Protein AF-A0A1G9HLB0-F1 (afdb_monomer)

Radius of gyration: 14.45 Å; Cα contacts (8 Å, |Δi|>4): 174; chains: 1; bounding box: 46×25×37 Å

Solvent-accessible surface area (backbone atoms only — not comparable to full-atom values): 6562 Å² total; per-residue (Å²): 120,46,38,25,37,38,75,48,69,60,96,87,53,59,66,71,44,47,54,47,52,57,70,51,40,66,36,37,47,68,62,62,78,94,69,63,80,50,68,75,37,68,44,50,57,75,82,46,55,52,57,83,65,76,84,48,81,44,87,83,52,57,78,70,44,40,53,48,20,52,45,38,35,61,66,37,49,76,36,70,37,36,26,71,41,73,46,82,53,99,61,34,37,39,39,30,29,58,52,73,80,76,81,68,68,93,71,83,85,132

Secondary structure (DSSP, 8-state):
-EEEEEEE--TT--HHHHHHHHHHTTPEE---GGGPPPTT-EEEGGGS-EES--STT-TTS-HHHHHHHHHHIIIIIT-EEEEEEEEEETTEEEEEEE--GGG-------

Structure (mmCIF, N/CA/C/O backbone):
data_AF-A0A1G9HLB0-F1
#
_entry.id   AF-A0A1G9HLB0-F1
#
loop_
_atom_site.group_PDB
_atom_site.id
_atom_site.type_symbol
_atom_site.label_atom_id
_atom_site.label_alt_id
_atom_site.label_comp_id
_atom_site.label_asym_id
_atom_site.label_entity_id
_atom_site.label_seq_id
_atom_site.pdbx_PDB_ins_code
_atom_site.Cartn_x
_atom_site.Cartn_y
_atom_site.Cartn_z
_atom_site.occupancy
_atom_site.B_iso_or_equiv
_atom_site.auth_seq_id
_atom_site.auth_comp_id
_atom_site.auth_asym_id
_atom_site.auth_atom_id
_atom_site.pdbx_PDB_model_num
ATOM 1 N N . MET A 1 1 ? -17.963 -1.817 4.826 1.00 84.56 1 MET A N 1
ATOM 2 C CA . MET A 1 1 ? -16.845 -1.087 5.453 1.00 84.56 1 MET A CA 1
ATOM 3 C C . MET A 1 1 ? -15.723 -1.120 4.440 1.00 84.56 1 MET A C 1
ATOM 5 O O . MET A 1 1 ? -15.384 -2.219 4.031 1.00 84.56 1 MET A O 1
ATOM 9 N N . LYS A 1 2 ? -15.232 0.031 3.988 1.00 91.81 2 LYS A N 1
ATOM 10 C CA . LYS A 1 2 ? -14.147 0.125 3.003 1.00 91.81 2 LYS A CA 1
ATOM 11 C C . LYS A 1 2 ? -12.805 0.077 3.720 1.00 91.81 2 LYS A C 1
ATOM 13 O O . LYS A 1 2 ? -12.672 0.713 4.767 1.00 91.81 2 LYS A O 1
ATOM 18 N N . ILE A 1 3 ? -11.827 -0.636 3.183 1.00 94.31 3 ILE A N 1
ATOM 19 C CA . ILE A 1 3 ? -10.476 -0.702 3.750 1.00 94.31 3 ILE A CA 1
ATOM 20 C C . ILE A 1 3 ? -9.562 0.007 2.768 1.00 94.31 3 ILE A C 1
ATOM 22 O O . ILE A 1 3 ? -9.442 -0.463 1.650 1.00 94.31 3 ILE A O 1
ATOM 26 N N . THR A 1 4 ? -8.963 1.133 3.143 1.00 95.31 4 THR A N 1
ATOM 27 C CA . THR A 1 4 ? -8.077 1.891 2.251 1.00 95.31 4 THR A CA 1
ATOM 28 C C . THR A 1 4 ? -6.649 1.927 2.757 1.00 95.31 4 THR A C 1
ATOM 30 O O . THR A 1 4 ? -6.415 1.759 3.956 1.00 95.31 4 THR A O 1
ATOM 33 N N . VAL A 1 5 ? -5.705 2.185 1.859 1.00 94.50 5 VAL A N 1
ATOM 34 C CA . VAL A 1 5 ? -4.274 2.271 2.180 1.00 94.50 5 VAL A CA 1
ATOM 35 C C . VAL A 1 5 ? -3.769 3.708 2.124 1.00 94.50 5 VAL A C 1
ATOM 37 O O . VAL A 1 5 ? -4.272 4.512 1.352 1.00 94.50 5 VAL A O 1
ATOM 40 N N . GLU A 1 6 ? -2.796 4.038 2.962 1.00 96.06 6 GLU A N 1
ATOM 41 C CA . GLU A 1 6 ? -2.068 5.310 2.968 1.00 96.06 6 GLU A CA 1
ATOM 42 C C . GLU A 1 6 ? -0.609 5.045 3.344 1.00 96.06 6 GLU A C 1
ATOM 44 O O . GLU A 1 6 ? -0.318 4.131 4.124 1.00 96.06 6 GLU A O 1
ATOM 49 N N . PHE A 1 7 ? 0.304 5.877 2.854 1.00 93.25 7 PHE A N 1
ATOM 50 C CA . PHE A 1 7 ? 1.740 5.703 3.065 1.00 93.25 7 PHE A CA 1
ATOM 51 C C . PHE A 1 7 ? 2.321 6.862 3.874 1.00 93.25 7 PHE A C 1
ATOM 53 O O . PHE A 1 7 ? 1.986 8.027 3.663 1.00 93.25 7 PHE A O 1
ATOM 60 N N . LEU A 1 8 ? 3.186 6.533 4.829 1.00 91.19 8 LEU A N 1
ATOM 61 C CA . LEU A 1 8 ? 4.025 7.483 5.545 1.00 91.19 8 LEU A CA 1
ATOM 62 C C . LEU A 1 8 ? 5.413 7.425 4.914 1.00 91.19 8 LEU A C 1
ATOM 64 O O . LEU A 1 8 ? 6.118 6.426 5.060 1.00 91.19 8 LEU A O 1
ATOM 68 N N . VAL A 1 9 ? 5.759 8.489 4.195 1.00 88.31 9 VAL A N 1
ATOM 69 C CA . VAL A 1 9 ? 7.016 8.628 3.457 1.00 88.31 9 VAL A CA 1
ATOM 70 C C . VAL A 1 9 ? 7.902 9.705 4.105 1.00 88.31 9 VAL A C 1
ATOM 72 O O . VAL A 1 9 ? 7.365 10.702 4.598 1.00 88.31 9 VAL A O 1
ATOM 75 N N . PRO A 1 10 ? 9.232 9.516 4.143 1.00 85.62 10 PRO A N 1
ATOM 76 C CA . PRO A 1 10 ? 10.196 10.549 4.529 1.00 85.62 10 PRO A CA 1
ATOM 77 C C . PRO A 1 10 ? 10.164 11.787 3.617 1.00 85.62 10 PRO A C 1
ATOM 79 O O . PRO A 1 10 ? 9.742 11.710 2.468 1.00 85.62 10 PRO A O 1
ATOM 82 N N . ASP A 1 11 ? 10.658 12.927 4.110 1.00 83.75 11 ASP A N 1
ATOM 83 C CA . ASP A 1 11 ? 10.734 14.172 3.322 1.00 83.75 11 ASP A CA 1
ATOM 84 C C . ASP A 1 11 ? 11.769 14.099 2.180 1.00 83.75 11 ASP A C 1
ATOM 86 O O . ASP A 1 11 ? 11.681 14.848 1.210 1.00 83.75 11 ASP A O 1
ATOM 90 N N . ASP A 1 12 ? 12.764 13.219 2.303 1.00 82.19 12 ASP A N 1
ATOM 91 C CA . ASP A 1 12 ? 13.839 12.970 1.336 1.00 82.19 12 ASP A CA 1
ATOM 92 C C . ASP A 1 12 ? 13.575 11.734 0.459 1.00 82.19 12 ASP A C 1
ATOM 94 O O . ASP A 1 12 ? 14.507 11.135 -0.079 1.00 82.19 12 ASP A O 1
ATOM 98 N N . TYR A 1 13 ? 12.309 11.329 0.340 1.00 83.25 13 TYR A N 1
ATOM 99 C CA . TYR A 1 13 ? 11.912 10.163 -0.437 1.00 83.25 13 TYR A CA 1
ATOM 100 C C . TYR A 1 13 ? 12.017 10.413 -1.948 1.00 83.25 13 TYR A C 1
ATOM 102 O O . TYR A 1 13 ? 11.808 11.529 -2.422 1.00 83.25 13 TYR A O 1
ATOM 110 N N . ASP A 1 14 ? 12.345 9.361 -2.695 1.00 86.19 14 ASP A N 1
ATOM 111 C CA . ASP A 1 14 ? 12.511 9.421 -4.147 1.00 86.19 14 ASP A CA 1
ATOM 112 C C . ASP A 1 14 ? 11.202 9.835 -4.851 1.00 86.19 14 ASP A C 1
ATOM 114 O O . ASP A 1 14 ? 10.128 9.325 -4.515 1.00 86.19 14 ASP A O 1
ATOM 118 N N . GLU A 1 15 ? 11.288 10.771 -5.804 1.00 86.38 15 GLU A N 1
ATOM 119 C CA . GLU A 1 15 ? 10.122 11.345 -6.494 1.00 86.38 15 GLU A CA 1
ATOM 120 C C . GLU A 1 15 ? 9.384 10.298 -7.341 1.00 86.38 15 GLU A C 1
ATOM 122 O O . GLU A 1 15 ? 8.154 10.248 -7.298 1.00 86.38 15 GLU A O 1
ATOM 127 N N . GLU A 1 16 ? 10.102 9.403 -8.030 1.00 85.44 16 GLU A N 1
ATOM 128 C CA . GLU A 1 16 ? 9.483 8.358 -8.857 1.00 85.44 16 GLU A CA 1
ATOM 129 C C . GLU A 1 16 ? 8.729 7.349 -7.979 1.00 85.44 16 GLU A C 1
ATOM 131 O O . GLU A 1 16 ? 7.590 6.972 -8.273 1.00 85.44 16 GLU A O 1
ATOM 136 N N . LEU A 1 17 ? 9.321 6.946 -6.848 1.00 85.25 17 LEU A N 1
ATOM 137 C CA . LEU A 1 17 ? 8.633 6.073 -5.892 1.00 85.25 17 LEU A CA 1
ATOM 138 C C . LEU A 1 17 ? 7.443 6.774 -5.231 1.00 85.25 17 LEU A C 1
ATOM 140 O O . LEU A 1 17 ? 6.423 6.133 -4.962 1.00 85.25 17 LEU A O 1
ATOM 144 N N . TYR A 1 18 ? 7.557 8.075 -4.956 1.00 86.94 18 TYR A N 1
ATOM 145 C CA . TYR A 1 18 ? 6.462 8.862 -4.400 1.00 86.94 18 TYR A CA 1
ATOM 146 C C . TYR A 1 18 ? 5.257 8.897 -5.344 1.00 86.94 18 TYR A C 1
ATOM 148 O O . TYR A 1 18 ? 4.131 8.673 -4.890 1.00 86.94 18 TYR A O 1
ATOM 156 N N . GLU A 1 19 ? 5.480 9.128 -6.641 1.00 88.44 19 GLU A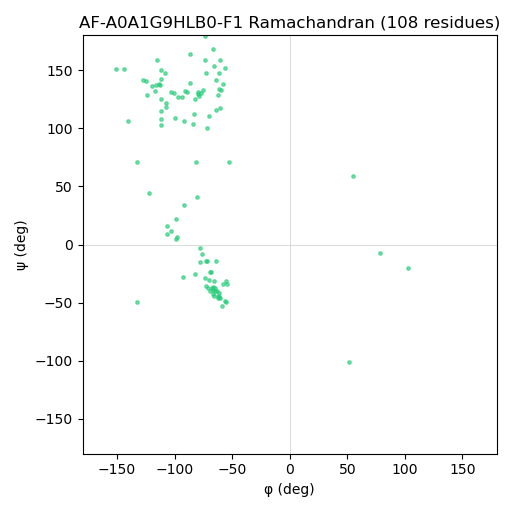 N 1
ATOM 157 C CA . GLU A 1 19 ? 4.417 9.124 -7.650 1.00 88.44 19 GLU A CA 1
ATOM 158 C C . GLU A 1 19 ? 3.662 7.792 -7.650 1.00 88.44 19 GLU A C 1
ATOM 160 O O . GLU A 1 19 ? 2.436 7.789 -7.508 1.00 88.44 19 GLU A O 1
ATOM 165 N N . VAL A 1 20 ? 4.377 6.662 -7.667 1.00 88.75 20 VAL A N 1
ATOM 166 C CA . VAL A 1 20 ? 3.747 5.336 -7.583 1.00 88.75 20 VAL A CA 1
ATOM 167 C C . VAL A 1 20 ? 2.929 5.192 -6.301 1.00 88.75 20 VAL A C 1
ATOM 169 O O . VAL A 1 20 ? 1.754 4.830 -6.358 1.00 88.75 20 VAL A O 1
ATOM 172 N N . LEU A 1 21 ? 3.516 5.462 -5.130 1.00 89.94 21 LEU A N 1
ATOM 173 C CA . LEU A 1 21 ? 2.807 5.315 -3.854 1.00 89.94 21 LEU A CA 1
ATOM 174 C C . LEU A 1 21 ? 1.544 6.184 -3.807 1.00 89.94 21 LEU A C 1
ATOM 176 O O . LEU A 1 21 ? 0.534 5.769 -3.235 1.00 89.94 21 LEU A O 1
ATOM 180 N N . SER A 1 22 ? 1.578 7.360 -4.436 1.00 90.31 22 SER A N 1
ATOM 181 C CA . SER A 1 22 ? 0.432 8.265 -4.522 1.00 9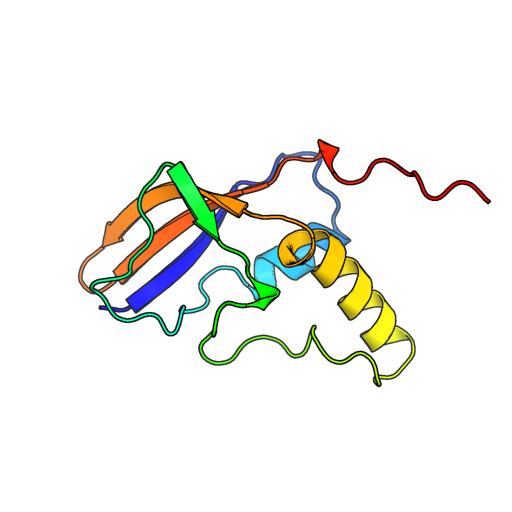0.31 22 SER A CA 1
ATOM 182 C C . SER A 1 22 ? -0.726 7.695 -5.349 1.00 90.31 22 SER A C 1
ATOM 184 O O . SER A 1 22 ? -1.882 7.941 -5.007 1.00 90.31 22 SER A O 1
ATOM 186 N N . GLU A 1 23 ? -0.445 6.876 -6.368 1.00 91.31 23 GLU A N 1
ATOM 187 C CA . GLU A 1 23 ? -1.475 6.191 -7.159 1.00 91.31 23 GLU A CA 1
ATOM 188 C C . GLU A 1 23 ? -2.135 5.033 -6.397 1.00 91.31 23 GLU A C 1
ATOM 190 O O . GLU A 1 23 ? -3.311 4.734 -6.615 1.00 91.31 23 GLU A O 1
ATOM 195 N N . PHE A 1 24 ? -1.411 4.405 -5.464 1.00 90.12 24 PHE A N 1
ATOM 196 C CA . PHE A 1 24 ? -1.990 3.406 -4.562 1.00 90.12 24 PHE A CA 1
ATOM 197 C C . PHE A 1 24 ? -2.702 4.026 -3.356 1.00 90.12 24 PHE A C 1
ATOM 199 O O . PHE A 1 24 ? -3.596 3.402 -2.776 1.00 90.12 24 PHE A O 1
ATOM 206 N N . ALA A 1 25 ? -2.318 5.235 -2.946 1.00 92.38 25 ALA A N 1
ATOM 207 C CA . ALA A 1 25 ? -2.898 5.901 -1.790 1.00 92.38 25 ALA A CA 1
ATOM 208 C C . ALA A 1 25 ? -4.411 6.116 -1.969 1.00 92.38 25 ALA A C 1
ATOM 210 O O . ALA A 1 25 ? -4.910 6.561 -3.001 1.00 92.38 25 ALA A O 1
ATOM 211 N N . GLY A 1 26 ? -5.174 5.769 -0.939 1.00 93.12 26 GLY A N 1
ATOM 212 C CA . GLY A 1 26 ? -6.628 5.844 -0.936 1.00 93.12 26 GLY A CA 1
ATOM 213 C C . GLY A 1 26 ? -7.341 4.703 -1.668 1.00 93.12 26 GLY A C 1
ATOM 214 O O . GLY A 1 26 ? -8.570 4.620 -1.536 1.00 93.12 26 GLY A O 1
ATOM 215 N N . LEU A 1 27 ? -6.625 3.811 -2.369 1.00 94.19 27 LEU A N 1
ATOM 216 C CA . LEU A 1 27 ? -7.230 2.629 -2.987 1.00 94.19 27 LEU A CA 1
ATOM 217 C C . LEU A 1 27 ? -7.852 1.718 -1.940 1.00 94.19 27 LEU A C 1
ATOM 219 O O . LEU A 1 27 ? -7.379 1.6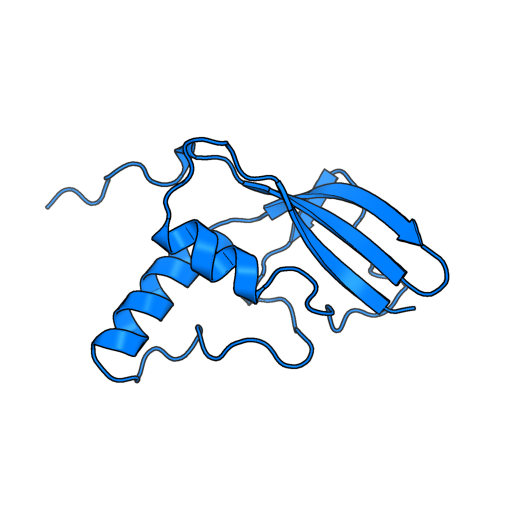20 -0.806 1.00 94.19 27 LEU A O 1
ATOM 223 N N . GLU A 1 28 ? -8.928 1.048 -2.344 1.00 94.62 28 GLU A N 1
ATOM 224 C CA . GLU A 1 28 ? -9.634 0.086 -1.512 1.00 94.62 28 GLU A CA 1
ATOM 225 C C . GLU A 1 28 ? -9.030 -1.311 -1.693 1.00 94.62 28 GLU A C 1
ATOM 227 O O . GLU A 1 28 ? -8.834 -1.764 -2.817 1.00 94.62 28 GLU A O 1
ATOM 232 N N . LEU A 1 29 ? -8.745 -1.985 -0.581 1.00 92.50 29 LEU A N 1
ATOM 233 C CA . LEU A 1 29 ? -8.375 -3.395 -0.551 1.00 92.50 29 LEU A CA 1
ATOM 234 C C . LEU A 1 29 ? -9.639 -4.244 -0.659 1.00 92.50 29 LEU A C 1
ATOM 236 O O . LEU A 1 29 ? -10.580 -4.039 0.118 1.00 92.50 29 LEU A O 1
ATOM 240 N N . ASP A 1 30 ? -9.637 -5.226 -1.556 1.00 92.31 30 ASP A N 1
ATOM 241 C CA . ASP A 1 30 ? -10.685 -6.243 -1.628 1.00 92.31 30 ASP A CA 1
ATOM 242 C C . ASP A 1 30 ? -10.414 -7.335 -0.586 1.00 92.31 30 ASP A C 1
ATOM 244 O O . ASP A 1 30 ? -9.971 -8.446 -0.869 1.00 92.31 30 ASP A O 1
ATOM 248 N N . LEU A 1 31 ? -10.611 -6.966 0.681 1.00 87.12 31 LEU A N 1
ATOM 249 C CA . LEU A 1 31 ? -10.414 -7.851 1.821 1.00 87.12 31 LEU A CA 1
ATOM 250 C C . LEU A 1 31 ? -11.722 -8.024 2.596 1.00 87.12 31 LEU A C 1
ATOM 252 O O . LEU A 1 31 ? -12.412 -7.039 2.896 1.00 87.12 31 LEU A O 1
ATOM 256 N N . PRO A 1 32 ? -12.062 -9.259 3.011 1.00 83.50 32 PRO A N 1
ATOM 257 C CA . PRO A 1 32 ? -13.185 -9.465 3.907 1.00 83.50 32 PRO A CA 1
ATOM 258 C C . PRO A 1 32 ? -12.900 -8.782 5.249 1.00 83.50 32 PRO A C 1
ATOM 260 O O . PRO A 1 32 ? -11.783 -8.810 5.766 1.00 83.50 32 PRO A O 1
ATOM 263 N N . TYR A 1 33 ? -13.937 -8.190 5.843 1.00 74.44 33 TYR A N 1
ATOM 264 C CA . TYR A 1 33 ? -13.816 -7.388 7.066 1.00 74.44 33 TYR A CA 1
ATOM 265 C C . TYR A 1 33 ? -13.158 -8.139 8.239 1.00 74.44 33 TYR A C 1
ATOM 267 O O . TYR A 1 33 ? -12.454 -7.537 9.050 1.00 74.44 33 TYR A O 1
ATOM 275 N N . ASP A 1 34 ? -13.347 -9.454 8.317 1.00 79.88 34 ASP A N 1
ATOM 276 C CA . ASP A 1 34 ? -12.781 -10.280 9.387 1.00 79.88 34 ASP A CA 1
ATOM 277 C C . ASP A 1 34 ? -11.261 -10.488 9.25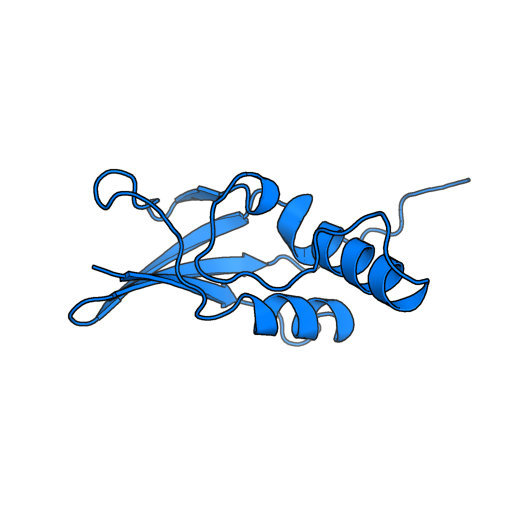0 1.00 79.88 34 ASP A C 1
ATOM 279 O O . ASP A 1 34 ? -10.611 -10.896 10.210 1.00 79.88 34 ASP A O 1
ATOM 283 N N . LEU A 1 35 ? -10.685 -10.173 8.082 1.00 85.00 35 LEU A N 1
ATOM 284 C CA . LEU A 1 35 ? -9.254 -10.286 7.783 1.00 85.00 35 LEU A CA 1
ATOM 285 C C . LEU A 1 35 ? -8.550 -8.925 7.716 1.00 85.00 35 LEU A C 1
ATOM 287 O O . LEU A 1 35 ? -7.440 -8.846 7.199 1.00 85.00 35 LEU A O 1
ATOM 291 N N . VAL A 1 36 ? -9.163 -7.851 8.234 1.00 89.62 36 VAL A N 1
ATOM 292 C CA . VAL A 1 36 ? -8.531 -6.521 8.251 1.00 89.62 36 VAL A CA 1
ATOM 293 C C . VAL A 1 36 ? -7.229 -6.574 9.069 1.00 89.62 36 VAL A C 1
ATOM 295 O O . VAL A 1 36 ? -7.300 -6.758 10.294 1.00 89.62 36 VAL A O 1
ATOM 298 N N . PRO A 1 37 ? -6.065 -6.317 8.445 1.00 91.25 37 PRO A N 1
ATOM 299 C CA . PRO A 1 37 ? -4.764 -6.366 9.109 1.00 91.25 37 PRO A CA 1
ATOM 300 C C . PRO A 1 37 ? -4.689 -5.419 10.307 1.00 91.25 37 PRO A C 1
ATOM 302 O O . PRO A 1 37 ? -5.206 -4.300 10.269 1.00 91.25 37 PRO A O 1
ATOM 305 N N . GLN A 1 38 ? -4.100 -5.866 11.409 1.00 92.44 38 GLN A N 1
ATOM 306 C CA . GLN A 1 38 ? -3.887 -5.101 12.636 1.00 92.44 38 GLN A CA 1
ATOM 307 C C . GLN A 1 38 ? -2.584 -4.298 12.567 1.00 92.44 38 GLN A C 1
ATOM 309 O O . GLN A 1 38 ? -1.715 -4.552 11.740 1.00 92.44 38 GLN A O 1
ATOM 314 N N . ALA A 1 39 ? -2.431 -3.311 13.453 1.00 93.31 39 ALA A N 1
ATOM 315 C CA . ALA A 1 39 ? -1.144 -2.635 13.589 1.00 93.31 39 ALA A CA 1
ATOM 316 C C . ALA A 1 39 ? -0.076 -3.644 14.044 1.00 93.31 39 ALA A C 1
ATOM 318 O O . ALA A 1 39 ? -0.269 -4.344 15.038 1.00 93.31 39 ALA A O 1
ATOM 319 N N . GLY A 1 40 ? 1.043 -3.696 13.326 1.00 91.06 40 GLY A N 1
ATOM 320 C CA . GLY A 1 40 ? 2.091 -4.697 13.498 1.00 91.06 40 GLY A CA 1
ATOM 321 C C . GLY A 1 40 ? 2.077 -5.804 12.446 1.00 91.06 40 GLY A C 1
ATOM 322 O O . GLY A 1 40 ? 3.127 -6.413 12.248 1.00 91.06 40 GLY A O 1
ATOM 323 N N . ASP A 1 41 ? 0.950 -6.020 11.762 1.00 91.94 41 ASP A N 1
ATOM 324 C CA . ASP A 1 41 ? 0.853 -6.997 10.679 1.00 91.94 41 ASP A CA 1
ATOM 325 C C . ASP A 1 41 ? 1.572 -6.495 9.426 1.00 91.94 41 ASP A C 1
ATOM 327 O O . ASP A 1 41 ? 1.784 -5.294 9.239 1.00 91.94 41 ASP A O 1
ATOM 331 N N . TYR A 1 42 ? 1.932 -7.436 8.561 1.00 89.75 42 TYR A N 1
ATOM 332 C CA . TYR A 1 42 ? 2.611 -7.183 7.299 1.00 89.75 42 TYR A CA 1
ATOM 333 C C . TYR A 1 42 ? 1.688 -7.547 6.139 1.00 89.75 42 TYR A C 1
ATOM 335 O O . TYR A 1 42 ? 1.013 -8.576 6.191 1.00 89.75 42 TYR A O 1
ATOM 343 N N . ILE A 1 43 ? 1.674 -6.715 5.101 1.00 88.56 43 ILE A N 1
ATOM 344 C CA . ILE A 1 43 ? 0.927 -6.962 3.867 1.00 88.56 43 ILE A CA 1
ATOM 345 C C . ILE A 1 43 ? 1.904 -7.075 2.704 1.00 88.56 43 ILE A C 1
ATOM 347 O O . ILE A 1 43 ? 2.770 -6.217 2.524 1.00 88.56 43 ILE A O 1
ATOM 351 N N . ASN A 1 44 ? 1.712 -8.117 1.897 1.00 87.50 44 ASN A N 1
ATOM 352 C CA . ASN A 1 44 ? 2.309 -8.235 0.577 1.00 87.50 44 ASN A CA 1
ATOM 353 C C . ASN A 1 44 ? 1.337 -7.649 -0.453 1.00 87.50 44 ASN A C 1
ATOM 355 O O . ASN A 1 44 ? 0.316 -8.260 -0.770 1.00 87.50 44 ASN A O 1
ATOM 359 N N . PHE A 1 45 ? 1.641 -6.464 -0.975 1.00 86.62 45 PHE A N 1
ATOM 360 C CA . PHE A 1 45 ? 0.757 -5.766 -1.912 1.00 86.62 45 PHE A CA 1
ATOM 361 C C . PHE A 1 45 ? 0.657 -6.466 -3.272 1.00 86.62 45 PHE A C 1
ATOM 363 O O . PHE A 1 45 ? -0.353 -6.315 -3.946 1.00 86.62 45 PHE A O 1
ATOM 370 N N . ARG A 1 46 ? 1.647 -7.275 -3.667 1.00 83.06 46 ARG A N 1
ATOM 371 C CA . ARG A 1 46 ? 1.585 -8.046 -4.919 1.00 83.06 46 ARG A CA 1
ATOM 372 C C . ARG A 1 46 ? 0.553 -9.173 -4.857 1.00 83.06 46 ARG A C 1
ATOM 374 O O . ARG A 1 46 ? -0.010 -9.559 -5.873 1.00 83.06 46 ARG A O 1
ATOM 381 N N . GLU A 1 47 ? 0.336 -9.713 -3.663 1.00 84.81 47 GLU A N 1
ATOM 382 C CA . GLU A 1 47 ? -0.624 -10.792 -3.402 1.00 84.81 47 GLU A CA 1
ATOM 383 C C . GLU A 1 47 ? -1.952 -10.262 -2.846 1.00 84.81 47 GLU A C 1
ATOM 385 O O . GLU A 1 47 ? -2.816 -11.046 -2.456 1.00 84.81 47 GLU A O 1
ATOM 390 N N . THR A 1 48 ? -2.106 -8.938 -2.772 1.00 87.38 48 THR A N 1
ATOM 391 C CA . THR A 1 48 ? -3.316 -8.300 -2.262 1.00 87.38 48 THR A CA 1
ATOM 392 C C . THR A 1 48 ? -4.181 -7.838 -3.420 1.00 87.38 48 THR A C 1
ATOM 394 O O . THR A 1 48 ? -3.717 -7.130 -4.310 1.00 87.38 48 THR A O 1
ATOM 397 N N . ASP A 1 49 ? -5.460 -8.191 -3.370 1.00 89.25 49 ASP A N 1
ATOM 398 C CA . ASP A 1 49 ? -6.438 -7.701 -4.327 1.00 89.25 49 ASP A CA 1
ATOM 399 C C . ASP A 1 49 ? -6.839 -6.255 -3.994 1.00 89.25 49 ASP A C 1
ATOM 401 O O . ASP A 1 49 ? -7.194 -5.916 -2.859 1.00 89.25 49 ASP A O 1
ATOM 405 N N . PHE A 1 50 ? -6.791 -5.390 -5.006 1.00 90.88 50 PHE A N 1
ATOM 406 C CA . PHE A 1 50 ? -7.222 -3.994 -4.934 1.00 90.88 50 PHE A CA 1
ATOM 407 C C . PHE A 1 50 ? -8.472 -3.792 -5.784 1.00 90.88 50 PHE A C 1
ATOM 409 O O . PHE A 1 50 ? -8.658 -4.418 -6.828 1.00 90.88 50 PHE A O 1
ATOM 416 N N . VAL A 1 51 ? -9.307 -2.843 -5.382 1.00 92.69 51 VAL A N 1
ATOM 417 C CA . VAL A 1 51 ? -10.423 -2.374 -6.198 1.00 92.69 51 VAL A CA 1
ATOM 418 C C . VAL A 1 51 ? -9.902 -1.324 -7.179 1.00 92.69 51 VAL A C 1
ATOM 420 O O . VAL A 1 51 ? -9.564 -0.215 -6.771 1.00 92.69 51 VAL A O 1
ATOM 423 N N . ASN A 1 52 ? -9.900 -1.659 -8.473 1.00 88.38 52 ASN A N 1
ATOM 424 C CA . ASN A 1 52 ? -9.391 -0.819 -9.570 1.00 88.38 52 ASN A CA 1
ATOM 425 C C . ASN A 1 52 ? -7.930 -0.354 -9.365 1.00 88.38 52 ASN A C 1
ATOM 427 O O . ASN A 1 52 ? -7.690 0.854 -9.300 1.00 88.38 52 ASN A O 1
ATOM 431 N N . PRO A 1 53 ? -6.959 -1.277 -9.232 1.00 86.94 53 PRO A N 1
ATOM 432 C CA . PRO A 1 53 ? -5.555 -0.902 -9.132 1.00 86.94 53 PRO A CA 1
ATOM 433 C C . PRO A 1 53 ? -5.049 -0.258 -10.431 1.00 86.94 53 PRO A C 1
ATOM 435 O O . PRO A 1 53 ? -5.549 -0.594 -11.509 1.00 86.94 53 PRO A O 1
ATOM 438 N N . PRO A 1 54 ? -4.023 0.603 -10.347 1.00 84.81 54 PRO A N 1
ATOM 439 C CA . PRO A 1 54 ? -3.220 0.994 -11.496 1.00 84.8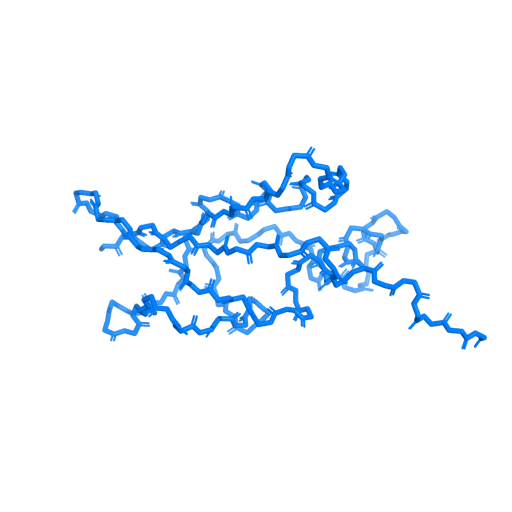1 54 PRO A CA 1
ATOM 440 C C . PRO A 1 54 ? -2.608 -0.225 -12.201 1.00 84.81 54 PRO A C 1
ATOM 442 O O . PRO A 1 54 ? -2.306 -1.242 -11.571 1.00 84.81 54 PRO A O 1
ATOM 445 N N . GLU A 1 55 ? -2.363 -0.108 -13.505 1.00 83.62 55 GLU A N 1
ATOM 446 C CA . GLU A 1 55 ? -1.810 -1.178 -14.352 1.00 83.62 55 GLU A CA 1
ATOM 447 C C . GLU A 1 55 ? -0.278 -1.311 -14.221 1.00 83.62 55 GLU A C 1
ATOM 449 O O . GLU A 1 55 ? 0.434 -1.542 -15.190 1.00 83.62 55 GLU A O 1
ATOM 454 N N . PHE A 1 56 ? 0.262 -1.192 -13.006 1.00 80.00 56 PHE A N 1
ATOM 455 C CA . PHE A 1 56 ? 1.709 -1.270 -12.760 1.00 80.00 56 PHE A CA 1
ATOM 456 C C . PHE A 1 56 ? 2.284 -2.684 -12.752 1.00 80.00 56 PHE A C 1
ATOM 458 O O . PHE A 1 56 ? 3.486 -2.846 -12.579 1.00 80.00 56 PHE A O 1
ATOM 465 N N . TRP A 1 57 ? 1.448 -3.711 -12.897 1.00 73.88 57 TRP A N 1
ATOM 466 C CA . TRP A 1 57 ? 1.873 -5.112 -12.858 1.00 73.88 57 TRP A CA 1
ATOM 467 C C . TRP A 1 57 ? 2.075 -5.726 -14.246 1.00 73.88 57 TRP A C 1
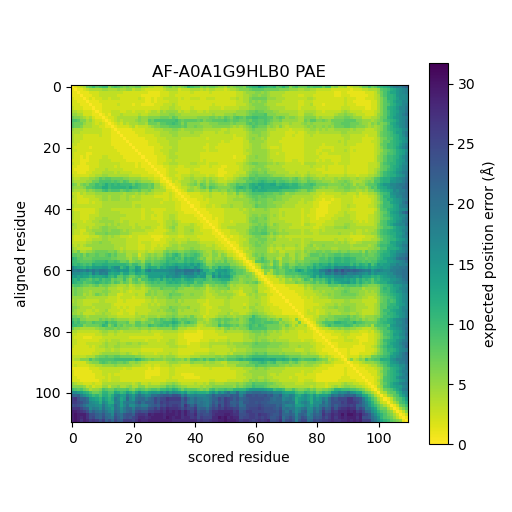ATOM 469 O O . TRP A 1 57 ? 2.306 -6.932 -14.337 1.00 73.88 57 TRP A O 1
ATOM 479 N N . ASP A 1 58 ? 1.978 -4.932 -15.314 1.00 74.19 58 ASP A N 1
ATOM 480 C CA . ASP A 1 58 ? 2.172 -5.431 -16.672 1.00 74.19 58 ASP A CA 1
ATOM 481 C C . ASP A 1 58 ? 3.660 -5.476 -17.048 1.00 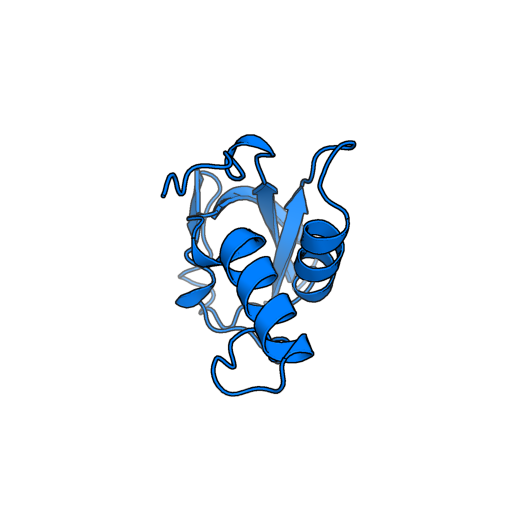74.19 58 ASP A C 1
ATOM 483 O O . ASP A 1 58 ? 4.294 -4.468 -17.352 1.00 74.19 58 ASP A O 1
ATOM 487 N N . GLU A 1 59 ? 4.221 -6.684 -17.036 1.00 69.56 59 GLU A N 1
ATOM 488 C CA . GLU A 1 59 ? 5.604 -6.955 -17.443 1.00 69.56 59 GLU A CA 1
ATOM 489 C C . GLU A 1 59 ? 5.809 -6.949 -18.973 1.00 69.56 59 GLU A C 1
ATOM 491 O O . GLU A 1 59 ? 6.949 -7.023 -19.433 1.00 69.56 59 GLU A O 1
ATOM 496 N N . ASN A 1 60 ? 4.731 -6.880 -19.766 1.00 69.12 60 ASN A N 1
ATOM 497 C CA . ASN A 1 60 ? 4.765 -6.996 -21.230 1.00 69.12 60 ASN A CA 1
ATOM 498 C C . ASN A 1 60 ? 4.538 -5.659 -21.966 1.00 69.12 60 ASN A C 1
ATOM 500 O O . ASN A 1 60 ? 4.356 -5.671 -23.188 1.00 69.12 60 ASN A O 1
ATOM 504 N N . GLY A 1 61 ? 4.517 -4.537 -21.240 1.00 62.66 61 GLY A N 1
ATOM 505 C CA . GLY A 1 61 ? 4.234 -3.202 -21.775 1.00 62.66 61 GLY A CA 1
ATOM 506 C C . GLY A 1 61 ? 5.363 -2.578 -22.608 1.00 62.66 61 GLY A C 1
ATOM 507 O O . GLY A 1 61 ? 6.426 -3.170 -22.819 1.00 62.66 61 GLY A O 1
ATOM 508 N N . GLU A 1 62 ? 5.120 -1.362 -23.109 1.00 73.50 62 GLU A N 1
ATOM 509 C CA . GLU A 1 62 ? 6.140 -0.565 -23.803 1.00 73.50 62 GLU A CA 1
ATOM 510 C C . GLU A 1 62 ? 7.269 -0.146 -22.830 1.00 73.50 62 GLU A C 1
ATOM 512 O O . GLU A 1 62 ? 7.161 -0.308 -21.617 1.00 73.50 62 GLU A O 1
ATOM 517 N N . GLU A 1 63 ? 8.389 0.381 -23.340 1.00 70.50 63 GLU A N 1
ATOM 518 C CA . GLU A 1 63 ? 9.585 0.692 -22.527 1.00 70.50 63 GLU A CA 1
ATOM 519 C C . GLU A 1 63 ? 9.284 1.615 -21.322 1.00 70.50 63 GLU A C 1
ATOM 521 O O . GLU A 1 63 ? 9.861 1.438 -20.248 1.00 70.50 63 GLU A O 1
ATOM 526 N N . GLU A 1 64 ? 8.334 2.548 -21.461 1.00 67.00 64 GLU A N 1
ATOM 527 C CA . GLU A 1 64 ? 7.869 3.416 -20.365 1.00 67.00 64 GLU A CA 1
ATOM 528 C C . GLU A 1 64 ? 7.030 2.665 -19.313 1.00 67.00 64 GLU A C 1
ATOM 530 O O . GLU A 1 64 ? 7.187 2.906 -18.111 1.00 67.00 64 GLU A O 1
ATOM 535 N N . ASP A 1 65 ? 6.191 1.716 -19.733 1.00 72.81 65 ASP A N 1
ATOM 536 C CA . ASP A 1 65 ? 5.389 0.885 -18.825 1.00 72.81 65 ASP A CA 1
ATOM 537 C C . ASP A 1 65 ? 6.290 -0.055 -18.016 1.00 72.81 65 ASP A C 1
ATOM 539 O O . ASP A 1 65 ? 6.093 -0.237 -16.813 1.00 72.81 65 ASP A O 1
ATOM 543 N N . PHE A 1 66 ? 7.348 -0.577 -18.644 1.00 78.00 66 PHE A N 1
ATOM 544 C CA . PHE A 1 66 ? 8.347 -1.411 -17.978 1.00 78.00 66 PHE A CA 1
ATOM 545 C C . PHE A 1 66 ? 9.102 -0.657 -16.871 1.00 78.00 66 PHE A C 1
ATOM 547 O O . PHE A 1 66 ? 9.352 -1.209 -15.794 1.00 78.00 66 PHE A O 1
ATOM 554 N N . GLN A 1 67 ? 9.451 0.615 -17.097 1.00 80.75 67 GLN A N 1
ATOM 555 C CA . GLN A 1 67 ? 10.103 1.426 -16.067 1.00 80.75 67 GLN A CA 1
ATOM 556 C C . GLN A 1 67 ? 9.161 1.669 -14.880 1.00 80.75 67 GLN A C 1
ATOM 558 O O . GLN A 1 67 ? 9.564 1.475 -13.733 1.00 80.75 67 GLN A O 1
ATOM 563 N N . ARG A 1 68 ? 7.891 2.008 -15.137 1.00 80.44 68 ARG A N 1
ATOM 564 C CA . ARG A 1 68 ? 6.872 2.168 -14.083 1.00 80.44 68 ARG A CA 1
ATOM 565 C C . ARG A 1 68 ? 6.637 0.877 -13.304 1.00 80.44 68 ARG A C 1
ATOM 567 O O . A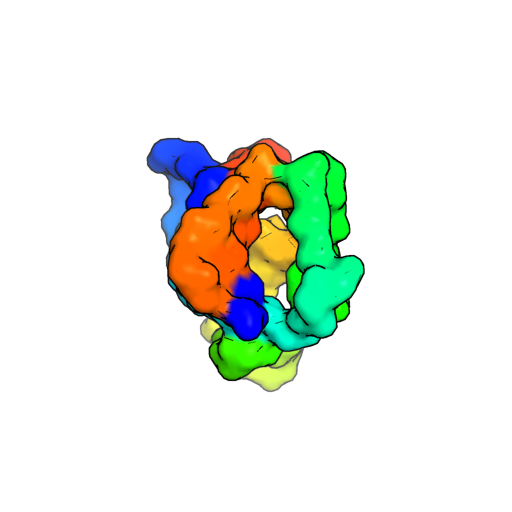RG A 1 68 ? 6.576 0.921 -12.076 1.00 80.44 68 ARG A O 1
ATOM 574 N N . TYR A 1 69 ? 6.590 -0.264 -13.994 1.00 82.81 69 TYR A N 1
ATOM 575 C CA . TYR A 1 69 ? 6.540 -1.587 -13.369 1.00 82.81 69 TYR A CA 1
ATOM 576 C C . TYR A 1 69 ? 7.710 -1.785 -12.400 1.00 82.81 69 TYR A C 1
ATOM 578 O O . TYR A 1 69 ? 7.505 -2.155 -11.243 1.00 82.81 69 TYR A O 1
ATOM 586 N N . LYS A 1 70 ? 8.944 -1.494 -12.833 1.00 83.94 70 LYS A N 1
ATOM 587 C CA . LYS A 1 70 ? 10.145 -1.665 -12.003 1.00 83.94 70 LYS A CA 1
ATOM 588 C C . LYS A 1 70 ? 10.112 -0.780 -10.754 1.00 83.94 70 LYS A C 1
ATOM 590 O O . LYS A 1 70 ? 10.381 -1.272 -9.658 1.00 83.94 70 LYS A O 1
ATOM 595 N N . VAL A 1 71 ? 9.750 0.493 -10.908 1.00 85.12 71 VAL A N 1
ATOM 596 C CA . VAL A 1 71 ? 9.628 1.447 -9.793 1.00 85.12 71 VAL A CA 1
ATOM 597 C C . VAL A 1 71 ? 8.538 0.988 -8.817 1.00 85.12 71 VAL A C 1
ATOM 599 O O . VAL A 1 71 ? 8.770 0.941 -7.609 1.00 85.12 71 VAL A O 1
ATOM 602 N N . ALA A 1 72 ? 7.378 0.548 -9.314 1.00 84.88 72 ALA A N 1
ATOM 603 C CA . ALA A 1 72 ? 6.305 0.035 -8.464 1.00 84.88 72 ALA A CA 1
ATOM 604 C C . ALA A 1 72 ? 6.671 -1.255 -7.729 1.00 84.88 72 ALA A C 1
ATOM 606 O O . ALA A 1 72 ? 6.335 -1.438 -6.551 1.00 84.88 72 ALA A O 1
ATOM 607 N N . TYR A 1 73 ? 7.420 -2.126 -8.399 1.00 81.25 73 TYR A N 1
ATOM 608 C CA . TYR A 1 73 ? 7.948 -3.342 -7.809 1.00 81.25 73 TYR A CA 1
ATOM 609 C C . TYR A 1 73 ? 8.871 -3.029 -6.620 1.00 81.25 73 TYR A C 1
ATOM 611 O O . TYR A 1 73 ? 8.692 -3.593 -5.539 1.00 81.25 73 TYR A O 1
ATOM 619 N N . GLN A 1 74 ? 9.776 -2.061 -6.778 1.00 82.69 74 GLN A N 1
ATOM 620 C CA . GLN A 1 74 ? 10.692 -1.606 -5.724 1.00 82.69 74 GLN A CA 1
ATOM 621 C C . GLN A 1 74 ? 9.982 -0.861 -4.583 1.00 82.69 74 GLN A C 1
ATOM 623 O O . GLN A 1 74 ? 10.322 -1.046 -3.408 1.00 82.69 74 GLN A O 1
ATOM 628 N N . ALA A 1 75 ? 8.995 -0.021 -4.910 1.00 82.44 75 ALA A N 1
ATOM 629 C CA . ALA A 1 75 ? 8.242 0.760 -3.931 1.00 82.44 75 ALA A CA 1
ATOM 630 C C . ALA A 1 75 ? 7.387 -0.130 -3.020 1.00 82.44 75 ALA A C 1
ATOM 632 O O . ALA A 1 75 ? 7.273 0.143 -1.822 1.00 82.44 75 ALA A O 1
ATOM 633 N N . ILE A 1 76 ? 6.775 -1.178 -3.586 1.00 83.62 76 ILE A N 1
ATOM 634 C CA . ILE A 1 76 ? 5.692 -1.899 -2.914 1.00 83.62 76 ILE A CA 1
ATOM 635 C C . ILE A 1 76 ? 5.859 -3.422 -2.953 1.00 83.62 76 ILE A C 1
ATOM 637 O O . ILE A 1 76 ? 5.744 -4.060 -1.911 1.00 83.62 76 ILE A O 1
ATOM 641 N N . ALA A 1 77 ? 6.122 -4.031 -4.113 1.00 76.62 77 ALA A N 1
ATOM 642 C CA . ALA A 1 77 ? 6.043 -5.492 -4.261 1.00 76.62 77 ALA A CA 1
ATOM 643 C C . ALA A 1 77 ? 7.179 -6.265 -3.578 1.00 76.62 77 ALA A C 1
ATOM 645 O O . ALA A 1 77 ? 6.945 -7.350 -3.048 1.00 76.62 77 ALA A O 1
ATOM 646 N N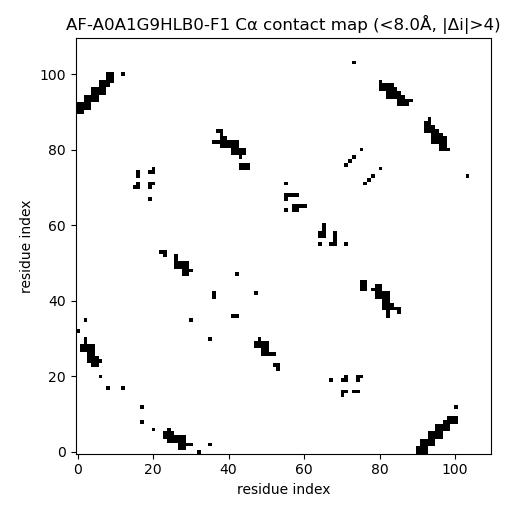 . GLU A 1 78 ? 8.400 -5.730 -3.569 1.00 74.00 78 GLU A N 1
ATOM 647 C CA . GLU A 1 78 ? 9.526 -6.342 -2.845 1.00 74.00 78 GLU A CA 1
ATOM 648 C C . GLU A 1 78 ? 9.388 -6.202 -1.327 1.00 74.00 78 GLU A C 1
ATOM 650 O O . GLU A 1 78 ? 10.094 -6.861 -0.557 1.00 74.00 78 GLU A O 1
ATOM 655 N N . ARG A 1 79 ? 8.478 -5.334 -0.878 1.00 76.50 79 ARG A N 1
ATOM 656 C CA . ARG A 1 79 ? 8.383 -4.922 0.511 1.00 76.50 79 ARG A CA 1
ATOM 657 C C . ARG A 1 79 ? 7.153 -5.551 1.151 1.00 76.50 79 ARG A C 1
ATOM 659 O O . ARG A 1 79 ? 6.013 -5.258 0.811 1.00 76.50 79 ARG A O 1
ATOM 666 N N . ASN A 1 80 ? 7.383 -6.372 2.172 1.00 81.62 80 ASN A N 1
ATOM 667 C CA . ASN A 1 80 ? 6.330 -6.677 3.133 1.00 81.62 80 ASN A CA 1
ATOM 668 C C . ASN A 1 80 ? 6.105 -5.424 3.980 1.00 81.62 80 ASN A C 1
ATOM 670 O O . ASN A 1 80 ? 6.884 -5.132 4.891 1.00 81.62 80 ASN A O 1
ATOM 674 N N . LEU A 1 81 ? 5.061 -4.666 3.655 1.00 88.19 81 LEU A N 1
ATOM 675 C CA . LEU A 1 81 ? 4.795 -3.385 4.291 1.00 88.19 81 LEU A CA 1
ATOM 676 C C . LEU A 1 81 ? 4.067 -3.587 5.610 1.00 88.19 81 LEU A C 1
ATOM 678 O O . LEU A 1 81 ? 3.009 -4.216 5.682 1.00 88.19 81 LEU A O 1
ATOM 682 N N . LYS A 1 82 ? 4.646 -3.030 6.671 1.00 91.38 82 LYS A N 1
ATOM 683 C CA . LYS A 1 82 ? 4.086 -3.112 8.012 1.00 91.38 82 LYS A CA 1
ATOM 684 C C . LYS A 1 82 ? 2.972 -2.088 8.179 1.00 91.38 82 LYS A C 1
ATOM 686 O O . LYS A 1 82 ? 3.176 -0.894 7.969 1.00 91.38 82 LYS A O 1
ATOM 691 N N . VAL A 1 83 ? 1.821 -2.537 8.660 1.00 93.38 83 VAL A N 1
ATOM 692 C CA . VAL A 1 83 ? 0.754 -1.648 9.118 1.00 93.38 83 VAL A CA 1
ATOM 693 C C . VAL A 1 83 ? 1.216 -0.988 10.413 1.00 93.38 83 VAL A C 1
ATOM 695 O O . VAL A 1 83 ? 1.312 -1.633 11.459 1.00 93.38 83 VAL A O 1
ATOM 698 N N . VAL A 1 84 ? 1.485 0.310 10.380 1.00 94.56 84 VAL A N 1
ATOM 699 C CA . VAL A 1 84 ? 1.936 1.061 11.563 1.00 94.56 84 VAL A CA 1
ATOM 700 C C . VAL A 1 84 ? 0.783 1.691 12.328 1.00 94.56 84 VAL A C 1
ATOM 702 O O . VAL A 1 84 ? 0.847 1.860 13.546 1.00 94.56 84 VAL A O 1
ATOM 705 N N . ARG A 1 85 ? -0.311 2.011 11.635 1.00 94.69 85 ARG A N 1
ATOM 706 C CA . ARG A 1 85 ? -1.492 2.619 12.249 1.00 94.69 85 ARG A CA 1
ATOM 707 C C . ARG A 1 85 ? -2.748 2.238 11.489 1.00 94.69 85 ARG A C 1
ATOM 709 O O . ARG A 1 85 ? -2.728 2.076 10.276 1.00 94.69 85 ARG A O 1
ATOM 716 N N . ARG A 1 86 ? -3.872 2.186 12.206 1.00 94.69 86 ARG A N 1
ATOM 717 C CA . ARG A 1 86 ? -5.206 2.128 11.604 1.00 94.69 86 ARG A CA 1
ATOM 718 C C . ARG A 1 86 ? -6.073 3.256 12.118 1.00 94.69 86 ARG A C 1
ATOM 720 O O . ARG A 1 86 ? -6.044 3.563 13.309 1.00 94.69 86 ARG A O 1
ATOM 727 N N . VAL A 1 87 ? -6.868 3.837 11.235 1.00 95.31 87 VAL A N 1
ATOM 728 C CA . VAL A 1 87 ? -7.817 4.895 11.580 1.00 95.31 87 VAL A CA 1
ATOM 729 C C . VAL A 1 87 ? -9.206 4.475 11.135 1.00 95.31 87 VAL A C 1
ATOM 731 O O . VAL A 1 87 ? -9.408 4.086 9.990 1.00 95.31 87 VAL A O 1
ATOM 734 N N . PHE A 1 88 ? -10.166 4.561 12.051 1.00 94.12 88 PHE A N 1
ATOM 735 C CA . PHE A 1 88 ? -11.571 4.302 11.763 1.00 94.12 88 PHE A CA 1
ATOM 736 C C . PHE A 1 88 ? -12.282 5.626 11.511 1.00 94.12 88 PHE A C 1
ATOM 738 O O . PHE A 1 88 ? -12.231 6.532 12.344 1.00 94.12 88 PHE A O 1
ATOM 745 N N . SER A 1 89 ? -12.972 5.730 10.381 1.00 93.06 89 SER A N 1
ATOM 746 C CA . SER A 1 89 ? -13.769 6.898 10.025 1.00 93.06 89 SER A CA 1
ATOM 747 C C . SER A 1 89 ? -15.066 6.455 9.367 1.00 93.06 89 SER A C 1
ATOM 749 O O . SER A 1 89 ? -15.069 6.032 8.216 1.00 93.06 89 SER A O 1
ATOM 751 N N . ARG A 1 90 ? -16.178 6.568 10.104 1.00 91.25 90 ARG A N 1
ATOM 752 C CA . ARG A 1 90 ? -17.530 6.198 9.650 1.00 91.25 90 ARG A CA 1
ATOM 753 C C . ARG A 1 90 ? -17.586 4.775 9.072 1.00 91.25 90 ARG A C 1
ATOM 755 O O . ARG A 1 90 ? -17.651 3.817 9.831 1.00 91.25 90 ARG A O 1
ATOM 762 N N . ASP A 1 91 ? -17.593 4.660 7.750 1.00 92.25 91 ASP A N 1
ATOM 763 C CA . ASP A 1 91 ? -17.704 3.442 6.953 1.00 92.25 91 ASP A CA 1
ATOM 764 C C . ASP A 1 91 ? -16.363 2.987 6.353 1.00 92.25 91 ASP A C 1
ATOM 766 O O . ASP A 1 91 ? -16.351 2.088 5.507 1.00 92.25 91 ASP A O 1
ATOM 770 N N . ARG A 1 92 ? -15.246 3.579 6.792 1.00 93.31 92 ARG A N 1
ATOM 771 C CA . ARG A 1 92 ? -13.893 3.326 6.295 1.00 93.31 92 ARG A CA 1
ATOM 772 C C . ARG A 1 92 ? -12.903 2.992 7.412 1.00 93.31 92 ARG A C 1
ATOM 774 O O . ARG A 1 92 ? -12.907 3.615 8.476 1.00 93.31 92 ARG A O 1
ATOM 781 N N . ILE A 1 93 ? -12.011 2.052 7.127 1.00 95.06 93 ILE A N 1
ATOM 782 C CA . ILE A 1 93 ? -10.776 1.799 7.866 1.00 95.06 93 ILE A CA 1
ATOM 783 C C . ILE A 1 93 ? -9.621 2.189 6.953 1.00 95.06 93 ILE A C 1
ATOM 785 O O . ILE A 1 93 ? -9.526 1.680 5.845 1.00 95.06 93 ILE A O 1
ATOM 789 N N . THR A 1 94 ? -8.741 3.064 7.417 1.00 96.12 94 THR A N 1
ATOM 790 C CA . THR A 1 94 ? -7.530 3.440 6.687 1.00 96.12 94 THR A CA 1
ATOM 791 C C . THR A 1 94 ? -6.318 2.825 7.368 1.00 96.12 94 THR A C 1
ATOM 793 O O . THR A 1 94 ? -6.094 3.060 8.561 1.00 96.12 94 THR A O 1
ATOM 796 N N . LEU A 1 95 ? -5.573 2.019 6.621 1.00 95.69 95 LEU A N 1
ATOM 797 C CA . LEU A 1 95 ? -4.327 1.385 7.028 1.00 95.69 95 LEU A CA 1
ATOM 798 C C . LEU A 1 95 ? -3.163 2.271 6.591 1.00 95.69 95 LEU A C 1
ATOM 800 O O . LEU A 1 95 ? -3.080 2.644 5.427 1.00 95.69 95 LEU A O 1
ATOM 804 N N . PHE A 1 96 ? -2.287 2.609 7.530 1.00 95.81 96 PHE A N 1
ATOM 805 C CA . PHE A 1 96 ? -1.076 3.373 7.260 1.00 95.81 96 PHE A CA 1
ATOM 806 C C . PHE A 1 96 ? 0.117 2.431 7.250 1.00 95.81 96 PHE A C 1
ATOM 808 O O . PHE A 1 96 ? 0.290 1.661 8.202 1.00 95.81 96 PHE A O 1
ATOM 815 N N . PHE A 1 97 ? 0.939 2.549 6.218 1.00 92.94 97 PHE A N 1
ATOM 816 C CA . PHE A 1 97 ? 2.176 1.800 6.042 1.00 92.94 97 PHE A CA 1
ATOM 817 C C . PHE A 1 97 ? 3.358 2.753 6.139 1.00 92.94 97 PHE A C 1
ATOM 819 O O . PHE A 1 97 ? 3.300 3.863 5.616 1.00 92.94 97 PHE A O 1
ATOM 826 N N . GLU A 1 98 ? 4.408 2.340 6.835 1.00 87.25 98 GLU A N 1
ATOM 827 C CA . GLU A 1 98 ? 5.670 3.079 6.869 1.00 87.25 98 GLU A CA 1
ATOM 828 C C . GLU A 1 98 ? 6.570 2.570 5.751 1.00 87.25 98 GLU A C 1
ATOM 830 O O . GLU A 1 98 ? 6.705 1.358 5.554 1.00 87.25 98 GLU A O 1
ATOM 835 N N . ILE A 1 99 ? 7.140 3.510 5.004 1.00 84.06 99 ILE A N 1
ATOM 836 C CA . ILE A 1 99 ? 8.054 3.218 3.916 1.00 84.06 99 ILE A CA 1
ATOM 837 C C . ILE A 1 99 ? 9.439 3.709 4.319 1.00 84.06 99 ILE A C 1
ATOM 839 O O . ILE A 1 99 ? 9.704 4.909 4.348 1.00 84.06 99 ILE A O 1
ATOM 843 N N . ASP A 1 100 ? 10.340 2.775 4.608 1.00 73.56 100 ASP A N 1
ATOM 844 C CA . ASP A 1 100 ? 11.728 3.121 4.894 1.00 73.56 100 ASP A CA 1
ATOM 845 C C . ASP A 1 100 ? 12.459 3.483 3.590 1.00 73.56 100 ASP A C 1
ATOM 847 O O . ASP A 1 100 ? 12.405 2.747 2.596 1.00 73.56 100 ASP A O 1
ATOM 851 N N . SER A 1 101 ? 13.197 4.596 3.589 1.00 59.84 101 SER A N 1
ATOM 852 C CA . SER A 1 101 ? 14.064 5.005 2.469 1.00 59.84 101 SER A CA 1
ATOM 853 C C . SER A 1 101 ? 15.217 4.020 2.209 1.00 59.84 101 SER A C 1
ATOM 855 O O . SER A 1 101 ? 15.829 4.036 1.148 1.00 59.84 101 SER A O 1
ATOM 857 N N . VAL A 1 102 ? 15.487 3.114 3.156 1.00 51.44 102 VAL A N 1
ATOM 858 C CA . VAL A 1 102 ? 16.703 2.284 3.216 1.00 51.44 102 VAL A CA 1
ATOM 859 C C . VAL A 1 102 ? 16.700 1.086 2.251 1.00 51.44 102 VAL A C 1
ATOM 861 O O . VAL A 1 102 ? 17.757 0.528 1.980 1.00 51.44 102 VAL A O 1
ATOM 864 N N . ALA A 1 103 ? 15.561 0.692 1.675 1.00 47.97 103 ALA A N 1
ATOM 865 C CA . ALA A 1 103 ? 15.492 -0.448 0.746 1.00 47.97 103 ALA A CA 1
ATOM 866 C C . ALA A 1 103 ? 15.658 -0.055 -0.739 1.00 47.97 103 ALA A C 1
ATOM 868 O O . ALA A 1 103 ? 15.044 -0.652 -1.617 1.00 47.97 103 ALA A O 1
ATOM 869 N N . LEU A 1 104 ? 16.472 0.966 -1.013 1.00 50.00 104 LEU A N 1
ATOM 870 C CA . LEU A 1 104 ? 17.059 1.242 -2.329 1.00 50.00 104 LEU A CA 1
ATOM 871 C C . LEU A 1 104 ? 18.588 1.261 -2.201 1.00 50.00 104 LEU A C 1
ATOM 873 O O . LEU A 1 104 ? 19.264 2.173 -2.667 1.00 50.00 104 LEU A O 1
ATOM 877 N N . SER A 1 105 ? 19.163 0.295 -1.483 1.00 42.12 105 SER A N 1
ATOM 878 C CA . SER A 1 105 ? 20.593 0.055 -1.628 1.00 42.12 105 SER A CA 1
ATOM 879 C C . SER A 1 105 ? 20.827 -0.410 -3.061 1.00 42.12 105 SER A C 1
ATOM 881 O O . SER A 1 105 ? 20.313 -1.456 -3.456 1.00 42.12 105 SER A O 1
ATOM 883 N N . GLU A 1 106 ? 21.571 0.399 -3.810 1.00 47.59 106 GLU A N 1
ATOM 884 C CA . GLU A 1 106 ? 22.226 0.084 -5.078 1.00 47.59 106 GLU A CA 1
ATOM 885 C C . GLU A 1 106 ? 23.093 -1.185 -4.954 1.00 47.59 106 GLU A C 1
ATOM 887 O O . GLU A 1 106 ? 24.318 -1.123 -4.942 1.00 47.59 106 GLU A O 1
ATOM 892 N N . ASP A 1 107 ? 22.467 -2.350 -4.837 1.00 45.75 107 ASP A N 1
ATOM 893 C CA . ASP A 1 107 ? 23.142 -3.642 -4.843 1.00 45.75 107 ASP A CA 1
ATOM 894 C C . ASP A 1 107 ? 22.402 -4.594 -5.789 1.00 45.75 107 ASP A C 1
ATOM 896 O O . ASP A 1 107 ? 21.789 -5.581 -5.392 1.00 45.75 107 ASP A O 1
ATOM 900 N N . GLU A 1 108 ? 22.533 -4.320 -7.086 1.00 35.56 108 GLU A N 1
ATOM 901 C CA . GLU A 1 108 ? 23.066 -5.373 -7.948 1.00 35.56 108 GLU A CA 1
ATOM 902 C C . GLU A 1 108 ? 24.460 -4.952 -8.436 1.00 35.56 108 GLU A C 1
ATOM 904 O O . GLU A 1 108 ? 24.587 -4.108 -9.328 1.00 35.56 108 GLU A O 1
ATOM 909 N N . PRO A 1 109 ? 25.535 -5.516 -7.855 1.00 42.91 109 PRO A N 1
ATOM 910 C CA . PRO A 1 109 ? 26.842 -5.504 -8.477 1.00 42.91 109 PRO A CA 1
ATOM 911 C C . PRO A 1 109 ? 26.927 -6.581 -9.576 1.00 42.91 109 PRO A C 1
ATOM 913 O O . PRO A 1 109 ? 26.760 -7.767 -9.295 1.00 42.91 109 PRO A O 1
ATOM 916 N N . MET A 1 110 ? 27.357 -6.121 -10.761 1.00 41.97 110 MET A N 1
ATOM 917 C CA . MET A 1 110 ? 27.880 -6.833 -11.951 1.00 41.97 110 MET A CA 1
ATOM 918 C C . MET A 1 110 ? 26.906 -7.401 -12.985 1.00 41.97 110 MET A C 1
ATOM 920 O O . MET A 1 110 ? 26.311 -8.470 -12.745 1.00 41.97 110 MET A O 1
#

Mean predicted aligned error: 6.59 Å

Foldseek 3Di:
DWEAEDEDEDPPADPLLVVLRVQRGGWTWPDDPVPRDDQFAWDQPVPTDTDPHDPLCDCPDDPVSNVSVVSNCQNGRVDRWGFHDWDDDDPYIYTYTYGDSPSPPPPPDD

Sequence (110 aa):
MKITVEFLVPDDYDEELYEVLSEFAGLELDLPYDLVPQAGDYINFRETDFVNPPEFWDENGEEEDFQRYKVAYQAIAERNLKVVRRVFSRDRITLFFEIDSVALSEDEPM

Nearest PDB structures (foldseek):
  6drh-assembly4_H  TM=6.595E-01  e=4.808E+00  Serratia proteamaculans 568
  6dre-assembly1_B  TM=6.767E-01  e=5.124E+00  Serratia proteamaculans 568
  4xzk-assembly1_A  TM=5.030E-01  e=8.009E+00  Vibrio splendidus
  4y1w-assembly1_A  TM=3.972E-01  e=5.462E+00  Vibrio splendidus
  4yc0-assembly1_A  TM=4.624E-01  e=9.698E+00  Vibrio splendidus

Organism: NCBI:txid563176

pLDDT: mean 82.78, std 13.6, range [35.56, 96.12]